Protein AF-A0AAV4YI83-F1 (afdb_monomer_lite)

Organism: Aeromonas caviae (NCBI:txid648)

Sequence (63 aa):
MSEQEILELAEQLARKVVEAHDSMFCQCCSNPIYNTWGAQVDVSLINDTRLLADRFLSARKEQ

InterPro domains:
  IPR055605 Domain of unknown function DUF7181 [PF23808] (12-62)

Radius of gyration: 14.97 Å; chains: 1; bounding box: 39×17×43 Å

Secondary structure (DSSP, 8-state):
--HHHHHHHHHHHHHHHHHHHHHHHSS--SS--B-TTSPBPP-HHHHHHHHHHHHHHHHHH--

Structure (mmCIF, N/CA/C/O backbone):
data_AF-A0AAV4YI83-F1
#
_entry.id   AF-A0AAV4YI83-F1
#
loop_
_atom_site.group_PDB
_atom_site.id
_atom_site.type_symbol
_atom_site.label_atom_id
_atom_site.label_alt_id
_atom_site.label_comp_id
_atom_site.label_asym_id
_atom_site.label_entity_id
_atom_site.label_seq_id
_atom_site.pdbx_PDB_ins_code
_atom_site.Cartn_x
_atom_site.Cartn_y
_atom_site.Cartn_z
_atom_site.occupancy
_atom_site.B_iso_or_equiv
_atom_site.auth_seq_id
_atom_site.auth_comp_id
_atom_site.auth_asym_id
_atom_site.auth_atom_id
_atom_site.pdbx_PDB_model_num
ATOM 1 N N . MET A 1 1 ? 2.763 1.755 25.773 1.00 75.19 1 MET A N 1
ATOM 2 C CA . MET A 1 1 ? 1.711 2.059 24.791 1.00 75.19 1 MET A CA 1
ATOM 3 C C . MET A 1 1 ? 0.518 1.184 25.089 1.00 75.19 1 MET A C 1
ATOM 5 O O . MET A 1 1 ? 0.697 -0.008 25.314 1.00 75.19 1 MET A O 1
ATOM 9 N N . SER A 1 2 ? -0.656 1.791 25.154 1.00 95.62 2 SER A N 1
ATOM 10 C CA . SER A 1 2 ? -1.940 1.109 25.228 1.00 95.62 2 SER A CA 1
ATOM 11 C C . SER A 1 2 ? -2.280 0.442 23.893 1.00 95.62 2 SER A C 1
ATOM 13 O O . SER A 1 2 ? -1.719 0.778 22.849 1.00 95.62 2 SER A O 1
ATOM 15 N N . GLU A 1 3 ? -3.213 -0.506 23.925 1.00 93.94 3 GLU A N 1
ATOM 16 C CA . GLU A 1 3 ? -3.737 -1.159 22.721 1.00 93.94 3 GLU A CA 1
ATOM 17 C C . GLU A 1 3 ? -4.363 -0.146 21.749 1.00 93.94 3 GLU A C 1
ATOM 19 O O . GLU A 1 3 ? -4.135 -0.218 20.544 1.00 93.94 3 GLU A O 1
ATOM 24 N N . GLN A 1 4 ? -5.051 0.863 22.289 1.00 92.62 4 GLN A N 1
ATOM 25 C CA . GLN A 1 4 ? -5.614 1.974 21.525 1.00 92.62 4 GLN A CA 1
ATOM 26 C C . GLN A 1 4 ? -4.527 2.745 20.758 1.00 92.62 4 GLN A C 1
ATOM 28 O O . GLN A 1 4 ? -4.648 2.951 19.554 1.00 92.62 4 GLN A O 1
ATOM 33 N N . GLU A 1 5 ? -3.428 3.106 21.428 1.00 94.56 5 GLU A N 1
ATOM 34 C CA . GLU A 1 5 ? -2.304 3.817 20.798 1.00 94.56 5 GLU A CA 1
ATOM 35 C C . GLU A 1 5 ? -1.624 2.969 19.709 1.00 94.56 5 GLU A C 1
ATOM 37 O O . GLU A 1 5 ? -1.197 3.498 18.684 1.00 94.56 5 GLU A O 1
ATOM 42 N N . ILE A 1 6 ? -1.531 1.647 19.902 1.00 95.50 6 ILE A N 1
ATOM 43 C CA . ILE A 1 6 ? -0.990 0.722 18.892 1.00 95.50 6 ILE A CA 1
ATOM 44 C C . ILE A 1 6 ? -1.881 0.705 17.646 1.00 95.50 6 ILE A C 1
ATOM 46 O O . ILE A 1 6 ? -1.371 0.768 16.526 1.00 95.50 6 ILE A O 1
ATOM 50 N N . LEU A 1 7 ? -3.202 0.639 17.828 1.00 93.81 7 LEU A N 1
ATOM 51 C CA . LEU A 1 7 ? -4.164 0.632 16.725 1.00 93.81 7 LEU A CA 1
ATOM 52 C C . LEU A 1 7 ? -4.170 1.960 15.960 1.00 93.81 7 LEU A C 1
ATOM 54 O O . LEU A 1 7 ? -4.189 1.957 14.729 1.00 93.81 7 LEU A O 1
ATOM 58 N N . GLU A 1 8 ? -4.089 3.088 16.665 1.00 94.94 8 GLU A N 1
ATOM 59 C CA . GLU A 1 8 ? -3.982 4.413 16.048 1.00 94.94 8 GLU A CA 1
ATOM 60 C C . GLU A 1 8 ? -2.694 4.555 15.227 1.00 94.94 8 GLU A C 1
ATOM 62 O O . GLU A 1 8 ? -2.725 5.052 14.099 1.00 94.94 8 GLU A O 1
ATOM 67 N N . LEU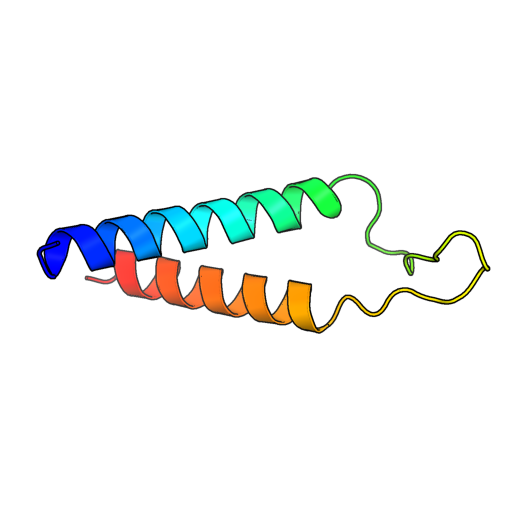 A 1 9 ? -1.566 4.059 15.744 1.00 96.62 9 LEU A N 1
ATOM 68 C CA . LEU A 1 9 ? -0.303 4.031 15.005 1.00 96.62 9 LEU A CA 1
ATOM 69 C C . LEU A 1 9 ? -0.366 3.115 13.781 1.00 96.62 9 LEU A C 1
ATOM 71 O O . LEU A 1 9 ? 0.147 3.485 12.725 1.00 96.62 9 LEU A O 1
ATOM 75 N N . ALA A 1 10 ? -1.010 1.951 13.888 1.00 94.75 10 ALA A N 1
ATOM 76 C CA . ALA A 1 10 ? -1.206 1.048 12.756 1.00 94.75 10 ALA A CA 1
ATOM 77 C C . ALA A 1 10 ? -2.055 1.698 11.650 1.00 94.75 10 ALA A C 1
ATOM 79 O O . ALA A 1 10 ? -1.733 1.575 10.468 1.00 94.75 10 ALA A O 1
ATOM 80 N N . GLU A 1 11 ? -3.092 2.455 12.018 1.00 95.19 11 GLU A N 1
ATOM 81 C CA . GLU A 1 11 ? -3.902 3.210 11.060 1.00 95.19 11 GLU A CA 1
ATOM 82 C C . GLU A 1 11 ? -3.107 4.323 10.375 1.00 95.19 11 GLU A C 1
ATOM 84 O O . GLU A 1 11 ? -3.161 4.462 9.149 1.00 95.19 11 GLU A O 1
ATOM 89 N N . GLN A 1 12 ? -2.321 5.086 11.136 1.00 95.94 12 GLN A N 1
ATOM 90 C CA . GLN A 1 12 ? -1.441 6.108 10.568 1.00 95.94 12 GLN A CA 1
ATOM 91 C C . GLN A 1 12 ? -0.393 5.498 9.629 1.00 95.94 12 GLN A C 1
ATOM 93 O O . GLN A 1 12 ? -0.147 6.043 8.551 1.00 95.94 12 GLN A O 1
ATOM 98 N N . LEU A 1 13 ? 0.188 4.355 10.004 1.00 95.75 13 LEU A N 1
ATOM 99 C CA . LEU A 1 13 ? 1.133 3.613 9.174 1.00 95.75 13 LEU A CA 1
ATOM 100 C C . LEU A 1 13 ? 0.483 3.179 7.857 1.00 95.75 13 LEU A C 1
ATOM 102 O O . LEU A 1 13 ? 1.035 3.451 6.793 1.00 95.75 13 LEU A O 1
ATOM 106 N N . ALA A 1 14 ? -0.703 2.568 7.916 1.00 96.12 14 ALA A N 1
ATOM 107 C CA . ALA A 1 14 ? -1.430 2.134 6.728 1.00 96.12 14 ALA A CA 1
ATOM 108 C C . ALA A 1 14 ? -1.729 3.312 5.785 1.00 96.12 14 ALA A C 1
ATOM 110 O O . ALA A 1 14 ? -1.480 3.219 4.585 1.00 96.12 14 ALA A O 1
ATOM 111 N N . ARG A 1 15 ? -2.172 4.460 6.317 1.00 95.56 15 ARG A N 1
ATOM 112 C CA . ARG A 1 15 ? -2.403 5.676 5.513 1.00 95.56 15 ARG A CA 1
ATOM 113 C C . ARG A 1 15 ? -1.126 6.177 4.837 1.00 95.56 15 ARG A C 1
ATOM 115 O O . ARG A 1 15 ? -1.159 6.506 3.656 1.00 95.56 15 ARG A O 1
ATOM 122 N N . LYS A 1 16 ? -0.000 6.194 5.556 1.00 95.69 16 LYS A N 1
ATOM 123 C CA . LYS A 1 16 ? 1.295 6.621 5.003 1.00 95.69 16 LYS A CA 1
ATOM 124 C C . LYS A 1 16 ? 1.825 5.675 3.930 1.00 95.69 16 LYS A C 1
ATOM 126 O O . LYS A 1 16 ? 2.436 6.143 2.977 1.00 95.69 16 LYS A O 1
ATOM 131 N N . VAL A 1 17 ? 1.588 4.369 4.060 1.00 94.69 17 VAL A N 1
ATOM 132 C CA . VAL A 1 17 ? 1.928 3.386 3.019 1.00 94.69 17 VAL A CA 1
ATOM 133 C C . VAL A 1 17 ? 1.157 3.676 1.735 1.00 94.69 17 VAL A C 1
ATOM 135 O O . VAL A 1 17 ? 1.756 3.685 0.662 1.00 94.69 17 VAL A O 1
ATOM 138 N N . VAL A 1 18 ? -0.149 3.941 1.847 1.00 93.00 18 VAL A N 1
ATOM 139 C CA . VAL A 1 18 ? -0.990 4.310 0.700 1.00 93.00 18 VAL A CA 1
ATOM 140 C C . VAL A 1 18 ? -0.469 5.575 0.027 1.00 93.00 18 VAL A C 1
ATOM 142 O O . VAL A 1 18 ? -0.203 5.564 -1.168 1.00 93.00 18 VAL A O 1
ATOM 145 N N . GLU A 1 19 ? -0.242 6.634 0.803 1.00 91.25 19 GLU A N 1
ATOM 146 C CA . GLU A 1 19 ? 0.270 7.909 0.294 1.00 91.25 19 GLU A CA 1
ATOM 147 C C . GLU A 1 19 ? 1.645 7.763 -0.379 1.00 91.25 19 GLU A C 1
ATOM 149 O O . GLU A 1 19 ? 1.881 8.337 -1.440 1.00 91.25 19 GLU A O 1
ATOM 154 N N . ALA A 1 20 ? 2.551 6.974 0.205 1.00 89.75 20 ALA A N 1
ATOM 155 C CA . ALA A 1 20 ? 3.882 6.742 -0.349 1.00 89.75 20 ALA A CA 1
ATOM 156 C C . ALA A 1 20 ? 3.837 5.957 -1.668 1.00 89.75 20 ALA A C 1
ATOM 158 O O . ALA A 1 20 ? 4.544 6.311 -2.612 1.00 89.75 20 ALA A O 1
ATOM 159 N N . HIS A 1 21 ? 3.005 4.915 -1.742 1.00 90.19 21 HIS A N 1
ATOM 160 C CA . HIS A 1 21 ? 2.780 4.147 -2.970 1.00 90.19 21 HIS A CA 1
ATOM 161 C C . HIS A 1 21 ? 2.178 5.035 -4.060 1.00 90.19 21 HIS A C 1
ATOM 163 O O . HIS A 1 21 ? 2.760 5.151 -5.137 1.00 90.19 21 HIS A O 1
ATOM 169 N N . ASP A 1 22 ? 1.087 5.740 -3.751 1.00 87.56 22 ASP A N 1
ATOM 170 C CA . ASP A 1 22 ? 0.404 6.615 -4.701 1.00 87.56 22 ASP A CA 1
ATOM 171 C C . ASP A 1 22 ? 1.347 7.737 -5.178 1.00 87.56 22 ASP A C 1
ATOM 173 O O . ASP A 1 22 ? 1.382 8.046 -6.364 1.00 87.56 22 ASP A O 1
ATOM 177 N N . SER A 1 23 ? 2.179 8.306 -4.298 1.00 85.75 23 SER A N 1
ATOM 178 C CA . SER A 1 23 ? 3.196 9.313 -4.651 1.00 85.75 23 SER A CA 1
ATOM 179 C C . SER A 1 23 ? 4.292 8.763 -5.570 1.00 85.75 23 SER A C 1
ATOM 181 O O . SER A 1 23 ? 4.676 9.416 -6.541 1.00 85.75 23 SER A O 1
ATOM 183 N N . MET A 1 24 ? 4.768 7.540 -5.314 1.00 82.06 24 MET A N 1
ATOM 184 C CA . MET A 1 24 ? 5.761 6.878 -6.167 1.00 82.06 24 MET A CA 1
ATOM 185 C C . MET A 1 24 ? 5.216 6.623 -7.575 1.00 82.06 24 MET A C 1
ATOM 187 O O . MET A 1 24 ? 5.968 6.633 -8.550 1.00 82.06 24 MET A O 1
ATOM 191 N N . PHE A 1 25 ? 3.906 6.405 -7.676 1.00 77.50 25 PHE A N 1
ATOM 192 C CA . PHE A 1 25 ? 3.280 5.888 -8.876 1.00 77.50 25 PHE A CA 1
ATOM 193 C C . PHE A 1 25 ? 2.339 6.875 -9.601 1.00 77.50 25 PHE A C 1
ATOM 195 O O . PHE A 1 25 ? 1.908 6.611 -10.725 1.00 77.50 25 PHE A O 1
ATOM 202 N N . CYS A 1 26 ? 2.084 8.063 -9.040 1.00 72.12 26 CYS A N 1
ATOM 203 C CA . CYS A 1 26 ? 1.250 9.097 -9.665 1.00 72.12 26 CYS A CA 1
ATOM 204 C C . CYS A 1 26 ? 1.871 9.705 -10.929 1.00 72.12 26 CYS A C 1
ATOM 206 O O . CYS A 1 26 ? 1.152 10.291 -11.738 1.00 72.12 26 CYS A O 1
ATOM 208 N N . GLN A 1 27 ? 3.190 9.570 -11.111 1.00 63.59 27 GLN A N 1
ATOM 209 C CA . GLN A 1 27 ? 3.898 10.175 -12.239 1.00 63.59 27 GLN A CA 1
ATOM 210 C C . GLN A 1 27 ? 4.105 9.223 -13.429 1.00 63.59 27 GLN A C 1
ATOM 212 O O . GLN A 1 27 ? 4.124 9.709 -14.555 1.00 63.59 27 GLN A O 1
ATOM 217 N N . CYS A 1 28 ? 4.223 7.898 -13.238 1.00 59.78 28 CYS A N 1
ATOM 218 C CA . CYS A 1 28 ? 4.680 6.989 -14.309 1.00 59.78 28 CYS A CA 1
ATOM 219 C C . CYS A 1 28 ? 4.357 5.494 -14.062 1.00 59.78 28 CYS A C 1
ATOM 221 O O . CYS A 1 28 ? 5.281 4.753 -13.733 1.00 59.78 28 CYS A O 1
ATOM 223 N N . CYS A 1 29 ? 3.120 4.984 -14.222 1.00 53.75 29 CYS A N 1
ATOM 224 C CA . CYS A 1 29 ? 2.839 3.567 -13.845 1.00 53.75 29 CYS A CA 1
ATOM 225 C C . CYS A 1 29 ? 2.025 2.691 -14.780 1.00 53.75 29 CYS A C 1
ATOM 227 O O . CYS A 1 29 ? 1.448 1.696 -14.351 1.00 53.75 29 CYS A O 1
ATOM 229 N N . SER A 1 30 ? 2.060 2.966 -16.075 1.00 52.81 30 SER A N 1
ATOM 230 C CA . SER A 1 30 ? 1.829 1.881 -17.039 1.00 52.81 30 SER A CA 1
ATOM 231 C C . SER A 1 30 ? 3.137 1.231 -17.501 1.00 52.81 30 SER A C 1
ATOM 233 O O . SER A 1 30 ? 3.089 0.224 -18.198 1.00 52.81 30 SER A O 1
ATOM 235 N N . ASN A 1 31 ? 4.298 1.773 -17.102 1.00 58.78 31 ASN A N 1
ATOM 236 C CA . ASN A 1 31 ? 5.603 1.337 -17.591 1.00 58.78 31 ASN A CA 1
ATOM 237 C C . ASN A 1 31 ? 6.445 0.674 -16.488 1.00 58.78 31 ASN A C 1
ATOM 239 O O . ASN A 1 31 ? 6.430 1.138 -15.347 1.00 58.78 31 ASN A O 1
ATOM 243 N N . PRO A 1 32 ? 7.206 -0.381 -16.822 1.00 76.50 32 PRO A N 1
ATOM 244 C CA . PRO A 1 32 ? 8.164 -0.984 -15.906 1.00 76.50 32 PRO A CA 1
ATOM 245 C C . PRO A 1 32 ? 9.202 0.042 -15.423 1.00 76.50 32 PRO A C 1
ATOM 247 O O . PRO A 1 32 ? 9.729 0.830 -16.209 1.00 76.50 32 PRO A O 1
ATOM 250 N N . ILE A 1 33 ? 9.492 0.027 -14.118 1.00 82.94 33 ILE A N 1
ATOM 251 C CA . ILE A 1 33 ? 10.556 0.832 -13.505 1.00 82.94 33 ILE A CA 1
ATOM 252 C C . ILE A 1 33 ? 11.877 0.099 -13.721 1.00 82.94 33 ILE A C 1
ATOM 254 O O . ILE A 1 33 ? 11.960 -1.095 -13.450 1.00 82.94 33 ILE A O 1
ATOM 258 N N . TYR A 1 34 ? 12.912 0.803 -14.171 1.00 86.62 34 TYR A N 1
ATOM 259 C CA . TYR A 1 34 ? 14.258 0.256 -14.338 1.00 86.62 34 TYR A CA 1
ATOM 260 C C . TYR A 1 34 ? 15.246 0.989 -13.435 1.00 86.62 34 TYR A C 1
ATOM 262 O O . TYR A 1 34 ? 15.122 2.191 -13.206 1.00 86.62 34 TYR A O 1
ATOM 270 N N . ASN A 1 35 ? 16.233 0.262 -12.918 1.00 89.19 35 ASN A N 1
ATOM 271 C CA . ASN A 1 35 ? 17.337 0.853 -12.173 1.00 89.19 35 ASN A CA 1
ATOM 272 C C . ASN A 1 35 ? 18.394 1.454 -13.120 1.00 89.19 35 ASN A C 1
ATOM 274 O O . ASN A 1 35 ? 18.330 1.295 -14.339 1.00 89.19 35 ASN A O 1
ATOM 278 N N . THR A 1 36 ? 19.411 2.110 -12.554 1.00 93.25 36 THR A N 1
ATOM 279 C CA . THR A 1 36 ? 20.501 2.762 -13.307 1.00 93.25 36 THR A CA 1
ATOM 280 C C . THR A 1 36 ? 21.300 1.801 -14.199 1.00 93.25 36 THR A C 1
ATOM 282 O O . THR A 1 36 ? 21.989 2.240 -15.115 1.00 93.25 36 THR A O 1
ATOM 285 N N . TRP A 1 37 ? 21.198 0.491 -13.963 1.00 94.56 37 TRP A N 1
ATOM 286 C CA . TRP A 1 37 ? 21.854 -0.554 -14.753 1.00 94.56 37 TRP A CA 1
ATOM 287 C C . TRP A 1 37 ? 20.936 -1.177 -15.817 1.00 94.56 37 TRP A C 1
ATOM 289 O O . TRP A 1 37 ? 21.334 -2.131 -16.479 1.00 94.56 37 TRP A O 1
ATOM 299 N N . GLY A 1 38 ? 19.714 -0.661 -15.991 1.00 90.56 38 GLY A N 1
ATOM 300 C CA . GLY A 1 38 ? 18.752 -1.143 -16.984 1.00 90.56 38 GLY A CA 1
ATOM 301 C C . GLY A 1 38 ? 18.019 -2.430 -16.595 1.00 90.56 38 GLY A C 1
ATOM 302 O O . GLY A 1 38 ? 17.320 -2.998 -17.429 1.00 90.56 38 GLY A O 1
ATOM 303 N N . ALA A 1 39 ? 18.144 -2.899 -15.349 1.00 90.94 39 ALA A N 1
ATOM 304 C CA . ALA A 1 39 ? 17.354 -4.023 -14.852 1.00 90.94 39 ALA A CA 1
ATOM 305 C C . ALA A 1 39 ? 16.010 -3.532 -14.301 1.00 90.94 39 ALA A C 1
ATOM 307 O O . ALA A 1 39 ? 15.947 -2.493 -13.640 1.00 90.94 39 ALA A O 1
ATOM 308 N N . GLN A 1 40 ? 14.939 -4.280 -14.572 1.00 90.25 40 GLN A N 1
ATOM 309 C CA . GLN A 1 40 ? 13.609 -3.956 -14.065 1.00 90.25 40 GLN A CA 1
ATOM 310 C C . GLN A 1 40 ? 13.584 -4.086 -12.536 1.00 90.25 40 GLN A C 1
ATOM 312 O O . GLN A 1 40 ? 14.051 -5.077 -11.976 1.00 90.25 40 GLN A O 1
ATOM 317 N N . VAL A 1 41 ? 13.042 -3.074 -11.867 1.00 87.19 41 VAL A N 1
ATOM 318 C CA . VAL A 1 41 ? 12.820 -3.056 -10.425 1.00 87.19 41 VAL A CA 1
ATOM 319 C C . VAL A 1 41 ? 11.558 -3.854 -10.128 1.00 87.19 41 VAL A C 1
ATOM 321 O O . VAL A 1 41 ? 10.476 -3.531 -10.622 1.00 87.19 41 VAL A O 1
ATOM 324 N N . ASP A 1 42 ? 11.702 -4.893 -9.310 1.00 87.50 42 ASP A N 1
ATOM 325 C CA . ASP A 1 42 ? 10.559 -5.609 -8.759 1.00 87.50 42 ASP A CA 1
ATOM 326 C C . ASP A 1 42 ? 9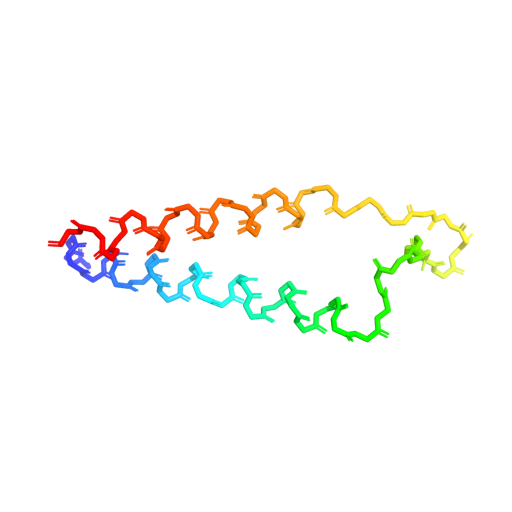.876 -4.747 -7.690 1.00 87.50 42 ASP A C 1
ATOM 328 O O . ASP A 1 42 ? 10.477 -4.380 -6.680 1.00 87.50 42 ASP A O 1
ATOM 332 N N . VAL A 1 43 ? 8.609 -4.418 -7.932 1.00 87.56 43 VAL A N 1
ATOM 333 C CA . VAL A 1 43 ? 7.762 -3.624 -7.032 1.00 87.56 43 VAL A CA 1
ATOM 334 C C . VAL A 1 43 ? 6.627 -4.447 -6.418 1.00 87.56 43 VAL A C 1
ATOM 336 O O . VAL A 1 43 ? 5.730 -3.881 -5.795 1.00 87.56 43 VAL A O 1
ATOM 339 N N . SER A 1 44 ? 6.660 -5.777 -6.561 1.00 89.19 44 SER A N 1
ATOM 340 C CA . SER A 1 44 ? 5.597 -6.678 -6.094 1.00 89.19 44 SER A CA 1
ATOM 341 C C . SER A 1 44 ? 5.325 -6.505 -4.599 1.00 89.19 44 SER A C 1
ATOM 343 O O . SER A 1 44 ? 4.184 -6.291 -4.203 1.00 89.19 44 SER A O 1
ATOM 345 N N . LEU A 1 45 ? 6.378 -6.450 -3.775 1.00 89.56 45 LEU A N 1
ATOM 346 C CA . LEU A 1 45 ? 6.239 -6.249 -2.328 1.00 89.56 45 LEU A CA 1
ATOM 347 C C . LEU A 1 45 ? 5.585 -4.904 -1.972 1.00 89.56 45 LEU A C 1
ATOM 349 O O . LEU A 1 45 ? 4.785 -4.822 -1.040 1.00 89.56 45 LEU A O 1
ATOM 353 N N . ILE A 1 46 ? 5.912 -3.841 -2.710 1.00 88.31 46 ILE A N 1
ATOM 354 C CA . ILE A 1 46 ? 5.346 -2.506 -2.481 1.00 88.31 46 ILE A CA 1
ATOM 355 C C . ILE A 1 46 ? 3.853 -2.506 -2.839 1.00 88.31 46 ILE A C 1
ATOM 357 O O . ILE A 1 46 ? 3.036 -1.982 -2.080 1.00 88.31 46 ILE A O 1
ATOM 361 N N . ASN A 1 47 ? 3.485 -3.163 -3.942 1.00 88.94 47 ASN A N 1
ATOM 362 C CA . ASN A 1 47 ? 2.093 -3.338 -4.358 1.00 88.94 47 ASN A CA 1
ATOM 363 C C . ASN A 1 47 ? 1.285 -4.177 -3.359 1.00 88.94 47 ASN A C 1
ATOM 365 O O . ASN A 1 47 ? 0.181 -3.787 -2.981 1.00 88.94 47 ASN A O 1
ATOM 369 N N . ASP A 1 48 ? 1.841 -5.286 -2.877 1.00 92.56 48 ASP A N 1
ATOM 370 C CA . ASP A 1 48 ? 1.175 -6.139 -1.892 1.00 92.56 48 ASP A CA 1
ATOM 371 C C . ASP A 1 48 ? 0.952 -5.395 -0.571 1.00 92.56 48 ASP A C 1
ATOM 373 O O . ASP A 1 48 ? -0.129 -5.456 0.018 1.00 92.56 48 ASP A O 1
ATOM 377 N N . THR A 1 49 ? 1.945 -4.618 -0.127 1.00 93.00 49 THR A N 1
ATOM 378 C CA . THR A 1 49 ? 1.842 -3.823 1.105 1.00 93.00 49 THR A CA 1
ATOM 379 C C . THR A 1 49 ? 0.757 -2.747 0.983 1.00 93.00 49 THR A C 1
ATOM 381 O O . THR A 1 49 ? -0.017 -2.540 1.919 1.00 93.00 49 THR A O 1
ATOM 384 N N . ARG A 1 50 ? 0.635 -2.107 -0.186 1.00 92.94 50 ARG A N 1
ATOM 385 C CA . ARG A 1 50 ? -0.450 -1.165 -0.498 1.00 92.94 50 ARG A CA 1
ATOM 386 C C . ARG A 1 50 ? -1.827 -1.829 -0.408 1.00 92.94 50 ARG A C 1
ATOM 388 O O . ARG A 1 50 ? -2.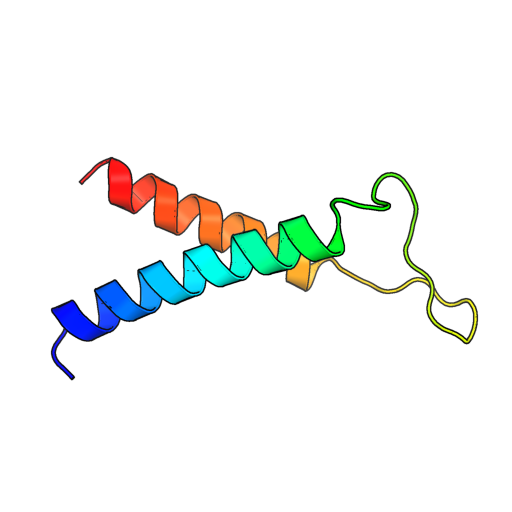719 -1.296 0.250 1.00 92.94 50 ARG A O 1
ATOM 395 N N . LEU A 1 51 ? -1.987 -3.016 -0.996 1.00 93.12 51 LEU A N 1
ATOM 396 C CA . LEU A 1 51 ? -3.237 -3.783 -0.929 1.00 93.12 51 LEU A CA 1
ATOM 397 C C . LEU A 1 51 ? -3.611 -4.162 0.510 1.00 93.12 51 LEU A C 1
ATOM 399 O O . LEU A 1 51 ? -4.782 -4.085 0.889 1.00 93.12 51 LEU A O 1
ATOM 403 N N . LEU A 1 52 ? -2.631 -4.557 1.327 1.00 95.50 52 LEU A N 1
ATOM 404 C CA . LEU A 1 52 ? -2.850 -4.851 2.744 1.00 95.50 52 LEU A CA 1
ATOM 405 C C . LEU A 1 52 ? -3.278 -3.603 3.524 1.00 95.50 52 LEU A C 1
ATOM 407 O O . LEU A 1 52 ? -4.222 -3.679 4.313 1.00 95.50 52 LEU A O 1
ATOM 411 N N . ALA A 1 53 ? -2.637 -2.460 3.272 1.00 95.00 53 ALA A N 1
ATOM 412 C CA . ALA A 1 53 ? -3.001 -1.191 3.891 1.00 95.00 53 ALA A CA 1
ATOM 413 C C . ALA A 1 53 ? -4.443 -0.775 3.546 1.00 95.00 53 ALA A C 1
ATOM 415 O O . ALA A 1 53 ? -5.198 -0.403 4.444 1.00 95.00 53 ALA A O 1
ATOM 416 N N . ASP A 1 54 ? -4.873 -0.920 2.287 1.00 93.62 54 ASP A N 1
ATOM 417 C CA . ASP A 1 54 ? -6.265 -0.651 1.893 1.00 93.62 54 ASP A CA 1
ATOM 418 C C . ASP A 1 54 ? -7.271 -1.551 2.598 1.00 93.62 54 ASP A C 1
ATOM 420 O O . ASP A 1 54 ? -8.314 -1.078 3.057 1.00 93.62 54 ASP A O 1
ATOM 424 N N . ARG A 1 55 ? -6.974 -2.851 2.684 1.00 95.00 55 ARG A N 1
ATOM 425 C CA . ARG A 1 55 ? -7.850 -3.816 3.359 1.00 95.00 55 ARG A CA 1
ATOM 426 C C . ARG A 1 55 ? -7.987 -3.485 4.838 1.00 95.00 55 ARG A C 1
ATOM 428 O O . ARG A 1 55 ? -9.104 -3.478 5.349 1.00 95.00 55 ARG A O 1
ATOM 435 N N . PHE A 1 56 ? -6.876 -3.159 5.498 1.00 95.06 56 PHE A N 1
ATOM 436 C CA . PHE A 1 56 ? -6.878 -2.722 6.890 1.00 95.06 56 PHE A CA 1
ATOM 437 C C . PHE A 1 56 ? -7.744 -1.467 7.085 1.00 95.0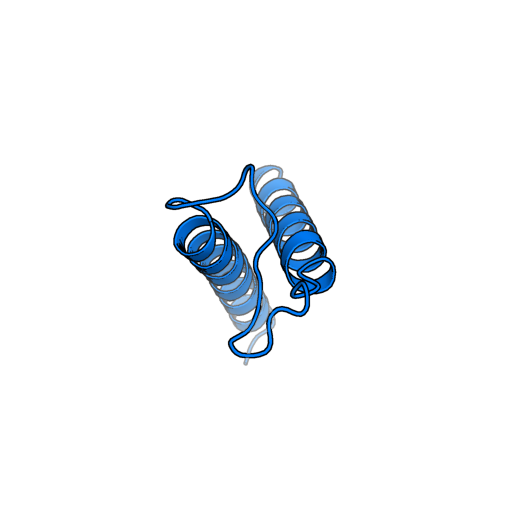6 56 PHE A C 1
ATOM 439 O O . PHE A 1 56 ? -8.626 -1.447 7.941 1.00 95.06 56 PHE A O 1
ATOM 446 N N . LEU A 1 57 ? -7.542 -0.436 6.258 1.00 93.94 57 LEU A N 1
ATOM 447 C CA . LEU A 1 57 ? -8.291 0.820 6.354 1.00 93.94 57 LEU A CA 1
ATOM 448 C C . LEU A 1 57 ? -9.778 0.658 6.018 1.00 93.94 57 LEU A C 1
ATOM 450 O O . LEU A 1 57 ? -10.609 1.357 6.593 1.00 93.94 57 LEU A O 1
ATOM 454 N N . SER A 1 58 ? -10.123 -0.246 5.101 1.00 93.62 58 SER A N 1
ATOM 455 C CA . SER A 1 58 ? -11.517 -0.543 4.752 1.00 93.62 58 SER A CA 1
ATOM 456 C C . SER A 1 58 ? -12.229 -1.255 5.900 1.00 93.62 58 SER A C 1
ATOM 458 O O . SER A 1 58 ? -13.286 -0.800 6.324 1.00 93.62 58 SER A O 1
ATOM 460 N N . ALA A 1 59 ? -11.599 -2.278 6.489 1.00 90.62 59 ALA A N 1
ATOM 461 C CA . ALA A 1 59 ? -12.141 -2.984 7.650 1.0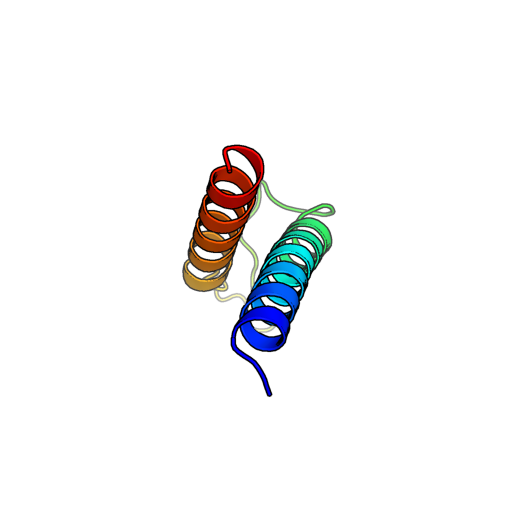0 90.62 59 ALA A CA 1
ATOM 462 C C . ALA A 1 59 ? -12.361 -2.055 8.862 1.00 90.62 59 ALA A C 1
ATOM 464 O O . ALA A 1 59 ? -13.300 -2.242 9.627 1.00 90.62 59 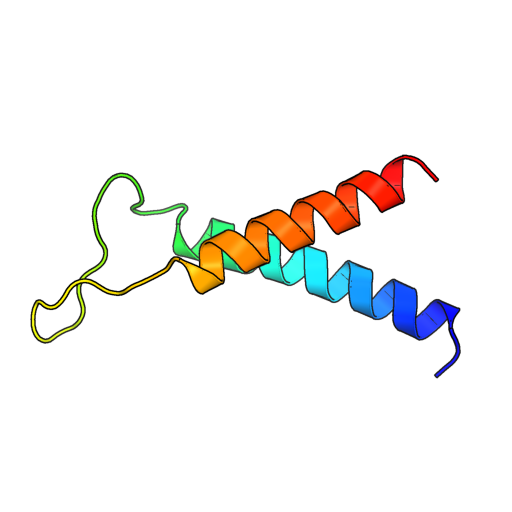ALA A O 1
ATOM 465 N N . ARG A 1 60 ? -11.526 -1.019 9.019 1.00 85.12 60 ARG A N 1
ATOM 466 C CA . ARG A 1 60 ? -11.664 0.007 10.068 1.00 85.12 60 ARG A CA 1
ATOM 467 C C . ARG A 1 60 ? -12.848 0.956 9.873 1.00 85.12 60 ARG A C 1
ATOM 469 O O . ARG A 1 60 ? -13.298 1.527 10.854 1.00 85.12 60 ARG A O 1
ATOM 476 N N . LYS A 1 61 ? -13.323 1.163 8.640 1.00 80.06 61 LYS A N 1
ATOM 477 C CA . LYS A 1 61 ? -14.485 2.029 8.351 1.00 80.06 61 LYS A CA 1
ATOM 478 C C . LYS A 1 61 ? -15.825 1.330 8.587 1.00 80.06 61 LYS A C 1
ATOM 480 O O . LYS A 1 61 ? -16.839 2.009 8.688 1.00 80.06 61 LYS A O 1
ATOM 485 N N . GLU A 1 62 ? -15.824 -0.000 8.599 1.00 64.75 62 GLU A N 1
ATOM 486 C CA . GLU A 1 62 ? -17.013 -0.838 8.805 1.00 64.75 62 GLU A CA 1
ATOM 487 C C . GLU A 1 62 ? -17.289 -1.134 10.293 1.00 64.75 62 GLU A C 1
ATOM 489 O O . GLU A 1 62 ? -18.320 -1.728 10.610 1.00 64.75 62 GLU A O 1
ATOM 494 N N . GLN A 1 63 ? -16.384 -0.720 11.191 1.00 55.06 63 GLN A N 1
ATOM 495 C CA . GLN A 1 63 ? -16.531 -0.762 12.654 1.00 55.06 63 GLN A CA 1
ATOM 496 C C . GLN A 1 63 ? -17.042 0.573 13.195 1.00 55.06 63 GLN A C 1
ATOM 498 O O . GLN A 1 63 ? -17.853 0.529 14.146 1.00 55.06 63 GLN A O 1
#

pLDDT: mean 86.93, std 11.53, range [52.81, 96.62]

Foldseek 3Di:
DDPVVVLVVLLVVLVVLLVVLCVVPVPPPVDFDADPVRHTDDCPVSVVSNVVSVVSNVVVVVD